Protein AF-A0A942CL09-F1 (afdb_monomer)

Mean predicted aligned error: 7.75 Å

Sequence (125 aa):
MTSDIPRREWQRALDEFSLVHGGWLVSLDLLPPTEAAHRQFGNLPLLGVTTDRDEDEPIIIVSAGCGDGQDISHVIHHPTRVSLEQTTTREDVALSIASADGSTSVLKLRSPVAPDTVDGLPHGR

Structure (mmCIF, N/CA/C/O backbone):
data_AF-A0A942CL09-F1
#
_entry.id   AF-A0A942CL09-F1
#
loop_
_atom_site.group_PDB
_atom_site.id
_atom_site.type_symbol
_atom_site.label_atom_id
_atom_site.label_alt_id
_atom_site.label_comp_id
_atom_site.label_asym_id
_atom_site.label_entity_id
_atom_site.label_seq_id
_atom_site.pdbx_PDB_ins_code
_atom_site.Cartn_x
_atom_site.Cartn_y
_atom_site.Cartn_z
_atom_site.occupancy
_atom_site.B_iso_or_equiv
_atom_site.auth_seq_id
_atom_site.auth_comp_id
_atom_site.auth_asym_id
_ato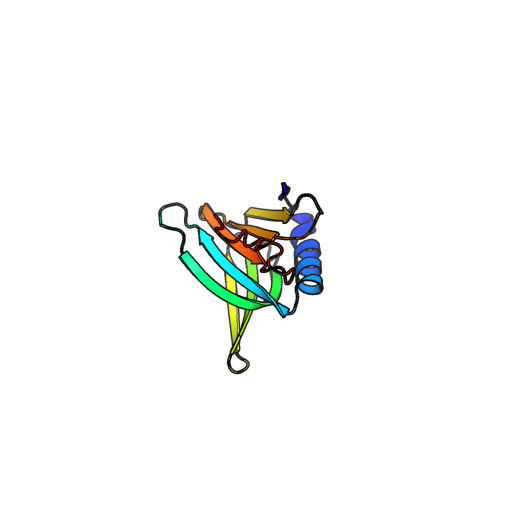m_site.auth_atom_id
_atom_site.pdbx_PDB_model_num
ATOM 1 N N . MET A 1 1 ? 0.825 14.227 -6.949 1.00 86.44 1 MET A N 1
ATOM 2 C CA . MET A 1 1 ? -0.566 14.323 -6.468 1.00 86.44 1 MET A CA 1
ATOM 3 C C . MET A 1 1 ? -0.851 13.076 -5.665 1.00 86.44 1 MET A C 1
ATOM 5 O O . MET A 1 1 ? -0.548 11.994 -6.141 1.00 86.44 1 MET A O 1
ATOM 9 N N . THR A 1 2 ? -1.392 13.223 -4.461 1.00 90.31 2 THR A N 1
ATOM 10 C CA . THR A 1 2 ? -1.652 12.090 -3.565 1.00 90.31 2 THR A CA 1
ATOM 11 C C . THR A 1 2 ? -3.154 11.870 -3.464 1.00 90.31 2 THR A C 1
ATOM 13 O O . THR A 1 2 ? -3.890 12.811 -3.164 1.00 90.31 2 THR A O 1
ATOM 16 N N . SER A 1 3 ? -3.595 10.641 -3.714 1.00 91.94 3 SER A N 1
ATOM 17 C CA . SER A 1 3 ? -5.001 10.238 -3.684 1.00 91.94 3 SER A CA 1
ATOM 18 C C . SER A 1 3 ? -5.214 9.188 -2.601 1.00 91.94 3 SER A C 1
ATOM 20 O O . SER A 1 3 ? -4.510 8.182 -2.554 1.00 91.94 3 SER A O 1
ATOM 22 N N . ASP A 1 4 ? -6.184 9.424 -1.722 1.00 94.81 4 ASP A N 1
ATOM 23 C CA . ASP A 1 4 ? -6.579 8.453 -0.703 1.00 94.81 4 ASP A CA 1
ATOM 24 C C . ASP A 1 4 ? -7.410 7.324 -1.321 1.00 94.81 4 ASP A C 1
ATOM 26 O O . ASP A 1 4 ? -8.318 7.587 -2.112 1.00 94.81 4 ASP A O 1
ATOM 30 N N . ILE A 1 5 ? -7.101 6.080 -0.959 1.00 94.06 5 ILE A N 1
ATOM 31 C CA . ILE A 1 5 ? -7.845 4.906 -1.409 1.00 94.06 5 ILE A CA 1
ATOM 32 C C . ILE A 1 5 ? -8.848 4.543 -0.308 1.00 94.06 5 ILE A C 1
ATOM 34 O O . ILE A 1 5 ? -8.437 4.222 0.814 1.00 94.06 5 ILE A O 1
ATOM 38 N N . PRO A 1 6 ? -10.160 4.522 -0.602 1.00 93.00 6 PRO A N 1
ATOM 39 C CA . PRO A 1 6 ? -11.158 4.160 0.392 1.00 93.00 6 PRO A CA 1
ATOM 40 C C . PRO A 1 6 ? -10.947 2.718 0.869 1.00 93.00 6 PRO A C 1
ATOM 42 O O . PRO A 1 6 ? -10.686 1.817 0.074 1.00 93.00 6 PRO A O 1
ATOM 45 N N . ARG A 1 7 ? -11.136 2.465 2.172 1.00 89.06 7 ARG A N 1
ATOM 46 C CA . ARG A 1 7 ? -10.873 1.155 2.813 1.00 89.06 7 ARG A CA 1
ATOM 47 C C . ARG A 1 7 ? -11.518 -0.045 2.114 1.00 89.06 7 ARG A C 1
ATOM 49 O O . ARG A 1 7 ? -10.934 -1.126 2.022 1.00 89.06 7 ARG A O 1
ATOM 56 N N . ARG A 1 8 ? -12.715 0.155 1.558 1.00 90.38 8 ARG A N 1
ATOM 57 C CA . ARG A 1 8 ? -13.453 -0.874 0.804 1.00 90.38 8 ARG A CA 1
ATOM 58 C C . ARG A 1 8 ? -12.744 -1.284 -0.491 1.00 90.38 8 ARG A C 1
ATOM 60 O O . ARG A 1 8 ? -12.919 -2.416 -0.934 1.00 90.38 8 ARG A O 1
ATOM 67 N N . GLU A 1 9 ? -11.904 -0.419 -1.049 1.00 93.19 9 GLU A N 1
ATOM 68 C CA . GLU A 1 9 ? -11.160 -0.653 -2.289 1.00 93.19 9 GLU A CA 1
ATOM 69 C C . GLU A 1 9 ? -9.706 -1.079 -2.075 1.00 93.19 9 GLU A C 1
ATOM 71 O O . GLU A 1 9 ? -9.078 -1.483 -3.045 1.00 93.19 9 GLU A O 1
ATOM 76 N N . TRP A 1 10 ? -9.189 -1.091 -0.837 1.00 93.38 10 TRP A N 1
ATOM 77 C CA . TRP A 1 10 ? -7.789 -1.460 -0.567 1.00 93.38 10 TRP A CA 1
ATOM 78 C C . TRP A 1 10 ? -7.363 -2.759 -1.247 1.00 93.38 10 TRP A C 1
ATOM 80 O O . TRP A 1 10 ? -6.379 -2.762 -1.967 1.00 93.38 10 TRP A O 1
ATOM 90 N N . GLN A 1 11 ? -8.129 -3.839 -1.101 1.00 91.81 11 GLN A N 1
ATOM 91 C CA . GLN A 1 11 ? -7.767 -5.125 -1.699 1.00 91.81 11 GLN A CA 1
ATOM 92 C C . GLN A 1 11 ? -7.665 -5.051 -3.221 1.00 91.81 11 GLN A C 1
ATOM 94 O O . GLN A 1 11 ? -6.700 -5.543 -3.787 1.00 91.81 11 GLN A O 1
ATOM 99 N N . ARG A 1 12 ? -8.626 -4.394 -3.876 1.00 92.94 12 ARG A N 1
ATOM 100 C CA . ARG A 1 12 ? -8.627 -4.238 -5.332 1.00 92.94 12 ARG A CA 1
ATOM 101 C C . ARG A 1 12 ? -7.454 -3.378 -5.799 1.00 92.94 12 ARG A C 1
ATOM 103 O O . ARG A 1 12 ? -6.787 -3.736 -6.758 1.00 92.94 12 ARG A O 1
ATOM 110 N N . ALA A 1 13 ? -7.226 -2.248 -5.135 1.00 92.62 13 ALA A N 1
ATOM 111 C CA . ALA A 1 13 ? -6.180 -1.312 -5.523 1.00 92.62 13 ALA A CA 1
ATOM 112 C C . ALA A 1 13 ? -4.775 -1.883 -5.284 1.00 92.62 13 ALA A C 1
ATOM 114 O O . ALA A 1 13 ? -3.894 -1.684 -6.109 1.00 92.62 13 ALA A O 1
ATOM 115 N N . LEU A 1 14 ? -4.566 -2.611 -4.183 1.00 93.88 14 LEU A N 1
ATOM 116 C CA . LEU A 1 14 ? -3.287 -3.255 -3.877 1.00 93.88 14 LEU A CA 1
ATOM 117 C C . LEU A 1 14 ? -3.002 -4.445 -4.806 1.00 93.88 14 LEU A C 1
ATOM 119 O O . LEU A 1 14 ? -1.861 -4.622 -5.226 1.00 93.88 14 LEU A O 1
ATOM 123 N N . ASP A 1 15 ? -4.027 -5.215 -5.180 1.00 92.69 15 ASP A N 1
ATOM 124 C CA . ASP A 1 15 ? -3.908 -6.279 -6.185 1.00 92.69 15 ASP A CA 1
ATOM 125 C C . ASP A 1 15 ? -3.520 -5.706 -7.559 1.00 92.69 15 ASP A C 1
ATOM 127 O O . ASP A 1 15 ? -2.521 -6.120 -8.145 1.00 92.69 15 ASP A O 1
ATOM 131 N N . GLU A 1 16 ? -4.221 -4.664 -8.022 1.00 92.62 16 GLU A N 1
ATOM 132 C CA . GLU A 1 16 ? -3.895 -3.967 -9.275 1.00 92.62 16 GLU A CA 1
ATOM 133 C C . GLU A 1 16 ? -2.483 -3.367 -9.240 1.00 92.62 16 GLU A C 1
ATOM 135 O O . GLU A 1 16 ? -1.700 -3.563 -10.169 1.00 92.62 16 GLU A O 1
ATOM 140 N N . PHE A 1 17 ? -2.119 -2.709 -8.137 1.00 91.56 17 PHE A N 1
ATOM 141 C CA . PHE A 1 17 ? -0.776 -2.178 -7.924 1.00 91.56 17 PHE A CA 1
ATOM 142 C C . PHE A 1 17 ? 0.287 -3.283 -8.013 1.00 91.56 17 PHE A C 1
ATOM 144 O O . PHE A 1 17 ? 1.313 -3.110 -8.665 1.00 91.56 17 PHE A O 1
ATOM 151 N N . SER A 1 18 ? 0.037 -4.446 -7.411 1.00 91.94 18 SER A N 1
ATOM 152 C CA . SER A 1 18 ? 0.956 -5.590 -7.455 1.00 91.94 18 SER A CA 1
ATOM 153 C C . SER A 1 18 ? 1.126 -6.149 -8.862 1.00 91.94 18 SER A C 1
ATOM 155 O O . SER A 1 18 ? 2.236 -6.500 -9.253 1.00 91.94 18 SER A O 1
ATOM 157 N N . LEU A 1 19 ? 0.041 -6.211 -9.635 1.00 92.00 19 LEU A N 1
ATOM 158 C CA . LEU A 1 19 ? 0.065 -6.689 -11.016 1.00 92.00 19 LEU A CA 1
ATOM 159 C C . LEU A 1 19 ? 0.825 -5.734 -11.941 1.00 92.00 19 LEU A C 1
ATOM 161 O O . LEU A 1 19 ? 1.597 -6.184 -12.785 1.00 92.00 19 LEU A O 1
ATOM 165 N N . VAL A 1 20 ? 0.620 -4.424 -11.783 1.00 90.38 20 VAL A N 1
ATOM 166 C CA . VAL A 1 20 ? 1.265 -3.397 -12.616 1.00 90.38 20 VAL A CA 1
ATOM 167 C C . VAL A 1 20 ? 2.749 -3.249 -12.272 1.00 90.38 20 VAL A C 1
ATOM 169 O O . VAL A 1 20 ? 3.582 -3.123 -13.171 1.00 90.38 20 VAL A O 1
ATOM 172 N N . HIS A 1 21 ? 3.085 -3.295 -10.981 1.00 90.25 21 HIS A N 1
ATOM 173 C CA . HIS A 1 21 ? 4.429 -2.994 -10.476 1.00 90.25 21 HIS A CA 1
ATOM 174 C C . HIS A 1 21 ? 5.236 -4.235 -10.089 1.00 90.25 21 HIS A C 1
ATOM 176 O O . HIS A 1 21 ? 6.335 -4.119 -9.545 1.00 90.25 21 HIS A O 1
ATOM 182 N N . GLY A 1 22 ? 4.729 -5.434 -10.375 1.00 90.06 22 GLY A N 1
ATOM 183 C CA . GLY A 1 22 ? 5.449 -6.686 -10.154 1.00 90.06 22 GLY A CA 1
ATOM 184 C C . GLY A 1 22 ? 6.815 -6.676 -10.848 1.00 90.06 22 GLY A C 1
ATOM 185 O O . GLY A 1 22 ? 6.930 -6.406 -12.043 1.00 90.06 22 GLY A O 1
ATOM 186 N N . GLY A 1 23 ? 7.875 -6.939 -10.084 1.00 88.94 23 GLY A N 1
ATOM 187 C CA . GLY A 1 23 ? 9.265 -6.908 -10.545 1.00 88.94 23 GLY A CA 1
ATOM 188 C C . GLY A 1 23 ? 9.919 -5.521 -10.565 1.00 88.94 23 GLY A C 1
ATOM 189 O O . GLY A 1 23 ? 11.124 -5.434 -10.807 1.00 88.94 23 GLY A O 1
ATOM 190 N N . TRP A 1 24 ? 9.185 -4.439 -10.279 1.00 90.94 24 TRP A N 1
ATOM 191 C CA . TRP A 1 24 ? 9.767 -3.097 -10.198 1.00 90.94 24 TRP A CA 1
ATOM 192 C C . TRP A 1 24 ? 10.627 -2.946 -8.952 1.00 90.94 24 TRP A C 1
ATOM 194 O O . TRP A 1 24 ? 10.318 -3.487 -7.893 1.00 90.94 24 TRP A O 1
ATOM 204 N N . LEU A 1 25 ? 11.701 -2.166 -9.059 1.00 91.94 25 LEU A N 1
ATOM 205 C CA . LEU A 1 25 ? 12.560 -1.887 -7.916 1.00 91.94 25 LEU A CA 1
ATOM 206 C C . LEU A 1 25 ? 11.850 -0.920 -6.970 1.00 91.94 25 LEU A C 1
ATOM 208 O O . LEU A 1 25 ? 11.562 0.222 -7.328 1.00 91.94 25 LEU A O 1
ATOM 212 N N . VAL A 1 26 ? 11.609 -1.373 -5.747 1.00 93.31 26 VAL A N 1
ATOM 213 C CA . VAL A 1 26 ? 10.943 -0.608 -4.697 1.00 93.31 26 VAL A CA 1
ATOM 214 C C . VAL A 1 26 ? 11.848 -0.429 -3.486 1.00 93.31 26 VAL A C 1
ATOM 216 O O . VAL A 1 26 ? 12.778 -1.200 -3.238 1.00 93.31 26 VAL A O 1
ATOM 219 N N . SER A 1 27 ? 11.590 0.630 -2.727 1.00 94.00 27 SER A N 1
ATOM 220 C CA . SER A 1 27 ? 12.196 0.855 -1.414 1.00 94.00 27 SER A CA 1
ATOM 221 C C . SER A 1 27 ? 11.098 1.127 -0.403 1.00 94.00 27 SER A C 1
ATOM 223 O O . SER A 1 27 ? 10.181 1.885 -0.700 1.00 94.00 27 SER A O 1
ATOM 225 N N . LEU A 1 28 ? 11.200 0.534 0.779 1.00 95.19 28 LEU A N 1
ATOM 226 C CA . LEU A 1 28 ? 10.244 0.738 1.855 1.00 95.19 28 LEU A CA 1
ATOM 227 C C . LEU A 1 28 ? 10.916 1.521 2.976 1.00 95.19 28 LEU A C 1
ATOM 229 O O . LEU A 1 28 ? 11.880 1.046 3.577 1.00 95.19 28 LEU A O 1
ATOM 233 N N . ASP A 1 29 ? 10.400 2.713 3.253 1.00 95.06 29 ASP A N 1
ATOM 234 C CA . ASP A 1 29 ? 10.808 3.528 4.392 1.00 95.06 29 ASP A CA 1
ATOM 235 C C . ASP A 1 29 ? 9.693 3.503 5.452 1.00 95.06 29 ASP A C 1
ATOM 237 O O . ASP A 1 29 ? 8.520 3.688 5.128 1.00 95.06 29 ASP A O 1
ATOM 241 N N . LEU A 1 30 ? 10.052 3.282 6.716 1.00 94.94 30 LEU A N 1
ATOM 242 C CA . LEU A 1 30 ? 9.155 3.375 7.864 1.00 94.94 30 LEU A CA 1
ATOM 243 C C . LEU A 1 30 ? 9.361 4.727 8.551 1.00 94.94 30 LEU A C 1
ATOM 245 O O . LEU A 1 30 ? 10.478 5.095 8.919 1.00 94.94 30 LEU A O 1
ATOM 249 N N . LEU A 1 31 ? 8.272 5.474 8.702 1.00 95.56 31 LEU A N 1
ATOM 250 C CA . LEU A 1 31 ? 8.212 6.759 9.386 1.00 95.56 31 LEU A CA 1
ATOM 251 C C . LEU A 1 31 ? 7.455 6.567 10.708 1.00 95.56 31 LEU A C 1
ATOM 253 O O . LEU A 1 31 ? 6.227 6.677 10.721 1.00 95.56 31 LEU A O 1
ATOM 257 N N . PRO A 1 32 ? 8.154 6.238 11.803 1.00 92.19 32 PRO A N 1
ATOM 258 C CA . PRO A 1 32 ? 7.552 6.156 13.131 1.00 92.19 32 PRO A CA 1
ATOM 259 C C . PRO A 1 32 ? 7.110 7.543 13.639 1.00 92.19 32 PRO A C 1
ATOM 261 O O . PRO A 1 32 ? 7.637 8.564 13.190 1.00 92.19 32 PRO A O 1
ATOM 264 N N . PRO A 1 33 ? 6.165 7.615 14.595 1.00 90.06 33 PRO A N 1
ATOM 265 C CA . PRO A 1 33 ? 5.596 8.885 15.058 1.00 90.06 33 PRO A CA 1
ATOM 266 C C . PRO A 1 33 ? 6.587 9.751 15.850 1.00 90.06 33 PRO A C 1
ATOM 268 O O . PRO A 1 33 ? 6.471 10.976 15.861 1.00 90.06 33 PRO A O 1
ATOM 271 N N . THR A 1 34 ? 7.545 9.126 16.538 1.00 89.81 34 THR A N 1
ATOM 272 C CA . THR A 1 34 ? 8.453 9.795 17.486 1.00 89.81 34 THR A CA 1
ATOM 273 C C . THR A 1 34 ? 9.930 9.657 17.137 1.00 89.81 34 THR A C 1
ATOM 275 O O . THR A 1 34 ? 10.761 10.307 17.767 1.00 89.81 34 THR A O 1
ATOM 278 N N . GLU A 1 35 ? 10.275 8.815 16.165 1.00 89.94 35 GLU A N 1
ATOM 279 C CA . GLU A 1 35 ? 11.664 8.514 15.811 1.00 89.94 35 GLU A CA 1
ATOM 280 C C . GLU A 1 35 ? 11.983 8.972 14.384 1.00 89.94 35 GLU A C 1
ATOM 282 O O . GLU A 1 35 ? 11.112 9.385 13.618 1.00 89.94 35 GLU A O 1
ATOM 287 N N . ALA A 1 36 ? 13.263 8.922 14.017 1.00 89.12 36 ALA A N 1
ATOM 288 C CA . ALA A 1 36 ? 13.669 9.234 12.657 1.00 89.12 36 ALA A CA 1
ATOM 289 C C . ALA A 1 36 ? 13.159 8.166 11.676 1.00 89.12 36 ALA A C 1
ATOM 291 O O . ALA A 1 36 ? 13.129 6.970 11.981 1.00 89.12 36 ALA A O 1
ATOM 292 N N . ALA A 1 37 ? 12.816 8.610 10.467 1.00 90.50 37 ALA A N 1
ATOM 293 C CA . ALA A 1 37 ? 12.503 7.711 9.368 1.00 90.50 37 ALA A CA 1
ATOM 294 C C . ALA A 1 37 ? 13.685 6.768 9.100 1.00 90.50 37 ALA A C 1
ATOM 296 O O . ALA A 1 37 ? 14.832 7.218 9.012 1.00 90.50 37 ALA A O 1
ATOM 297 N N . HIS A 1 38 ? 13.408 5.480 8.931 1.00 91.62 38 HIS A N 1
ATOM 298 C CA . HIS A 1 38 ? 14.425 4.485 8.611 1.00 91.62 38 HIS A CA 1
ATOM 299 C C . HIS A 1 38 ? 13.962 3.569 7.485 1.00 91.62 38 HIS A C 1
ATOM 301 O O . HIS A 1 38 ? 12.776 3.320 7.289 1.00 91.62 38 HIS A O 1
ATOM 307 N N . ARG A 1 39 ? 14.924 3.081 6.707 1.00 93.44 39 ARG A N 1
ATOM 308 C CA . ARG A 1 39 ? 14.654 2.217 5.564 1.00 93.44 39 ARG A CA 1
ATOM 309 C C . ARG A 1 39 ? 14.567 0.763 6.008 1.00 93.44 39 ARG A C 1
ATOM 311 O O . ARG A 1 39 ? 15.541 0.242 6.541 1.00 93.44 39 ARG A O 1
ATOM 318 N N . GLN A 1 40 ? 13.447 0.114 5.706 1.00 92.94 40 GLN A N 1
ATOM 319 C CA . GLN A 1 40 ? 13.240 -1.319 5.931 1.00 92.94 40 GLN A CA 1
ATOM 320 C C . GLN A 1 40 ? 13.984 -2.150 4.885 1.00 92.94 40 GLN A C 1
ATOM 322 O O . GLN A 1 40 ? 14.696 -3.092 5.216 1.00 92.94 40 GLN A O 1
ATOM 327 N N . PHE A 1 41 ? 13.862 -1.772 3.612 1.00 92.19 41 PHE A N 1
ATOM 328 C CA . PHE A 1 41 ? 14.646 -2.334 2.514 1.00 92.19 41 PHE A CA 1
ATOM 329 C C . PHE A 1 41 ? 14.707 -1.350 1.344 1.00 92.19 41 PHE A C 1
ATOM 331 O O . PHE A 1 41 ? 13.903 -0.421 1.245 1.00 92.19 41 PHE A O 1
ATOM 338 N N . GLY A 1 42 ? 15.675 -1.533 0.448 1.00 91.69 42 GLY A N 1
ATOM 339 C CA . GLY A 1 42 ? 15.876 -0.642 -0.689 1.00 91.69 42 GLY A CA 1
ATOM 340 C C . GLY A 1 42 ? 16.251 -1.377 -1.960 1.00 91.69 42 GLY A C 1
ATOM 341 O O . GLY A 1 42 ? 17.087 -2.275 -1.933 1.00 91.69 42 GLY A O 1
ATOM 342 N N . ASN A 1 43 ? 15.683 -0.913 -3.072 1.00 89.56 43 ASN A N 1
ATOM 343 C CA . ASN A 1 43 ? 16.020 -1.343 -4.425 1.00 89.56 43 ASN A CA 1
ATOM 344 C C . ASN A 1 43 ? 15.856 -2.861 -4.637 1.00 89.56 43 ASN A C 1
ATOM 346 O O . ASN A 1 43 ? 16.701 -3.500 -5.267 1.00 89.56 43 ASN A O 1
ATOM 350 N N . LEU A 1 44 ? 14.763 -3.413 -4.104 1.00 92.00 44 LEU A N 1
ATOM 351 C CA . LEU A 1 44 ? 14.378 -4.815 -4.264 1.00 92.00 44 LEU A CA 1
ATOM 352 C C . LEU A 1 44 ? 13.189 -4.936 -5.227 1.00 92.00 44 LEU A C 1
ATOM 354 O O . LEU A 1 44 ? 12.328 -4.057 -5.204 1.00 92.00 44 LEU A O 1
ATOM 358 N N . PRO A 1 45 ? 13.116 -5.980 -6.072 1.00 92.25 45 PRO A N 1
ATOM 359 C CA . PRO A 1 45 ? 11.957 -6.222 -6.925 1.00 92.25 45 PRO A CA 1
ATOM 360 C C . PRO A 1 45 ? 10.697 -6.460 -6.086 1.00 92.25 45 PRO A C 1
ATOM 362 O O . PRO A 1 45 ? 10.689 -7.321 -5.208 1.00 92.25 45 PRO A O 1
ATOM 365 N N . LEU A 1 46 ? 9.621 -5.729 -6.364 1.00 93.38 46 LEU A N 1
ATOM 366 C CA . LEU A 1 46 ? 8.323 -5.948 -5.735 1.00 93.38 46 LEU A CA 1
ATOM 367 C C . LEU A 1 46 ? 7.762 -7.306 -6.168 1.00 93.38 46 LEU A C 1
ATOM 369 O O . LEU A 1 46 ? 7.654 -7.580 -7.361 1.00 93.38 46 LEU A O 1
ATOM 373 N N . LEU A 1 47 ? 7.383 -8.141 -5.205 1.00 92.94 47 LEU A N 1
ATOM 374 C CA . LEU A 1 47 ? 6.653 -9.385 -5.466 1.00 92.94 47 LEU A CA 1
ATOM 375 C C . LEU A 1 47 ? 5.146 -9.156 -5.373 1.00 92.94 47 LEU A C 1
ATOM 377 O O . LEU A 1 47 ? 4.389 -9.715 -6.159 1.00 92.94 47 LEU A O 1
ATOM 381 N N . GLY A 1 48 ? 4.722 -8.307 -4.437 1.00 93.38 48 GLY A N 1
ATOM 382 C CA . GLY A 1 48 ? 3.335 -7.889 -4.314 1.00 93.38 48 GLY A CA 1
ATOM 383 C C . GLY A 1 48 ? 3.058 -7.120 -3.030 1.00 93.38 48 GLY A C 1
ATOM 384 O O . GLY A 1 48 ? 3.866 -7.084 -2.102 1.00 93.38 48 GLY A O 1
ATOM 385 N N . VAL A 1 49 ? 1.887 -6.504 -2.992 1.00 94.94 49 VAL A N 1
ATOM 386 C CA . VAL A 1 49 ? 1.287 -5.868 -1.827 1.00 94.94 49 VAL A CA 1
ATOM 387 C C . VAL A 1 49 ? -0.121 -6.419 -1.683 1.00 94.94 49 VAL A C 1
ATOM 389 O O . VAL A 1 49 ? -0.955 -6.273 -2.572 1.00 94.94 49 VAL A O 1
ATOM 392 N N . THR A 1 50 ? -0.400 -7.062 -0.559 1.00 92.50 50 THR A N 1
ATOM 393 C CA . THR A 1 50 ? -1.705 -7.676 -0.292 1.00 92.50 50 THR A CA 1
ATOM 394 C C . THR A 1 50 ? -2.260 -7.165 1.023 1.00 92.50 50 THR A C 1
ATOM 396 O O . THR A 1 50 ? -1.521 -6.706 1.889 1.00 92.50 50 THR A O 1
ATOM 399 N N . THR A 1 51 ? -3.579 -7.200 1.171 1.00 92.25 51 THR A N 1
ATOM 400 C CA . THR A 1 51 ? -4.241 -6.894 2.440 1.00 92.25 51 THR A CA 1
ATOM 401 C C . THR A 1 51 ? -5.029 -8.105 2.878 1.00 92.25 51 THR A C 1
ATOM 403 O O . THR A 1 51 ? -5.769 -8.681 2.078 1.00 92.25 51 THR A O 1
ATOM 406 N N . ASP A 1 52 ? -4.875 -8.454 4.145 1.00 87.19 52 ASP A N 1
ATOM 407 C CA . ASP A 1 52 ? -5.777 -9.367 4.815 1.00 87.19 52 ASP A CA 1
ATOM 408 C C . ASP A 1 52 ? -6.769 -8.537 5.633 1.00 87.19 52 ASP A C 1
ATOM 410 O O . ASP A 1 52 ? -6.406 -7.569 6.314 1.00 87.19 52 ASP A O 1
ATOM 414 N N . ARG A 1 53 ? -8.050 -8.847 5.442 1.00 72.75 53 ARG A N 1
ATOM 415 C CA . ARG A 1 53 ? -9.177 -8.093 5.995 1.00 72.75 53 ARG A CA 1
ATOM 416 C C . ARG A 1 53 ? -9.832 -8.839 7.145 1.00 72.75 53 ARG A C 1
ATOM 418 O O . ARG A 1 53 ? -11.036 -8.663 7.332 1.00 72.75 53 ARG A O 1
ATOM 425 N N . ASP A 1 54 ? -9.076 -9.657 7.870 1.00 77.62 54 ASP A N 1
ATOM 426 C CA . ASP A 1 54 ? -9.544 -10.179 9.142 1.00 77.62 54 ASP A CA 1
ATOM 427 C C . ASP A 1 54 ? -10.154 -9.035 9.973 1.00 77.62 54 ASP A C 1
ATOM 429 O O . ASP A 1 54 ? -9.599 -7.931 10.063 1.00 77.62 54 ASP A O 1
ATOM 433 N N . GLU A 1 55 ? -11.387 -9.250 10.439 1.00 67.12 55 GLU A N 1
ATOM 434 C CA . GLU A 1 55 ? -12.202 -8.184 11.028 1.00 67.12 55 GLU A CA 1
ATOM 435 C C . GLU A 1 55 ? -11.602 -7.691 12.351 1.00 67.12 55 GLU A C 1
ATOM 437 O O . GLU A 1 55 ? -11.756 -6.513 12.692 1.00 67.12 55 GLU A O 1
ATOM 442 N N . ASP A 1 56 ? -10.871 -8.565 13.046 1.00 75.06 56 ASP A N 1
ATOM 443 C CA . ASP A 1 56 ? -10.233 -8.293 14.327 1.00 75.06 56 ASP A CA 1
ATOM 444 C C . ASP A 1 56 ? -8.812 -7.728 14.154 1.00 75.06 56 ASP A C 1
ATOM 446 O O . ASP A 1 56 ? -8.424 -6.801 14.874 1.00 75.06 56 ASP A O 1
ATOM 450 N N . GLU A 1 57 ? -8.049 -8.203 13.161 1.00 82.12 57 GLU A N 1
ATOM 451 C CA . GLU A 1 57 ? -6.674 -7.748 12.922 1.00 82.12 57 GLU A CA 1
ATOM 452 C C . GLU A 1 57 ? -6.363 -7.518 11.430 1.00 82.12 57 GLU A C 1
ATOM 454 O O . GLU A 1 57 ? -5.699 -8.330 10.786 1.00 82.12 57 GLU A O 1
ATOM 459 N N . PRO A 1 58 ? -6.787 -6.377 10.847 1.00 88.38 58 PRO A N 1
ATOM 460 C CA . PRO A 1 58 ? -6.457 -6.071 9.464 1.00 88.38 58 PRO A CA 1
ATOM 461 C C . PRO A 1 58 ? -4.951 -5.851 9.325 1.00 88.38 58 PRO A C 1
ATOM 463 O O . PRO A 1 58 ? -4.341 -5.112 10.108 1.00 88.38 58 PRO A O 1
ATOM 466 N N . ILE A 1 59 ? -4.369 -6.422 8.274 1.00 94.38 59 ILE A N 1
ATOM 467 C CA . ILE A 1 59 ? -2.949 -6.271 7.953 1.00 94.38 59 ILE A CA 1
ATOM 468 C C . ILE A 1 59 ? -2.745 -5.961 6.469 1.00 94.38 59 ILE A C 1
ATOM 470 O O . ILE A 1 59 ? -3.557 -6.307 5.606 1.00 94.38 59 ILE A O 1
ATOM 474 N N . ILE A 1 60 ? -1.637 -5.289 6.162 1.00 94.81 60 ILE A N 1
ATOM 475 C CA . ILE A 1 60 ? -1.106 -5.173 4.800 1.00 94.81 60 ILE A CA 1
ATOM 476 C C . ILE A 1 60 ? 0.284 -5.795 4.777 1.00 94.81 60 ILE A C 1
ATOM 478 O O . ILE A 1 60 ? 1.114 -5.496 5.630 1.00 94.81 60 ILE A O 1
ATOM 482 N N . ILE A 1 61 ? 0.535 -6.655 3.799 1.00 94.88 61 ILE A N 1
ATOM 483 C CA . ILE A 1 61 ? 1.795 -7.369 3.628 1.00 94.88 61 ILE A CA 1
ATOM 484 C C . ILE A 1 61 ? 2.451 -6.850 2.354 1.00 94.88 61 ILE A C 1
ATOM 486 O O . ILE A 1 61 ? 1.865 -6.922 1.274 1.00 94.88 61 ILE A O 1
ATOM 490 N N . VAL A 1 62 ? 3.665 -6.323 2.487 1.00 94.94 62 VAL A N 1
ATOM 491 C CA . VAL A 1 62 ? 4.516 -5.907 1.369 1.00 94.94 62 VAL A CA 1
ATOM 492 C C . VAL A 1 62 ? 5.61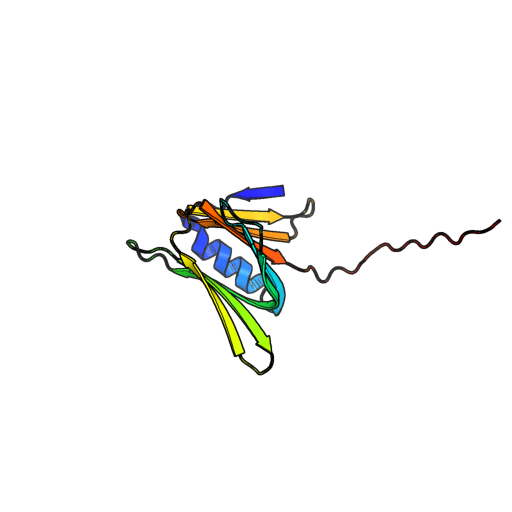4 -6.947 1.198 1.00 94.94 62 VAL A C 1
ATOM 494 O O . VAL A 1 62 ? 6.447 -7.103 2.089 1.00 94.94 62 VAL A O 1
ATOM 497 N N . SER A 1 63 ? 5.645 -7.619 0.052 1.00 94.19 63 SER A N 1
ATOM 498 C CA . SER A 1 63 ? 6.637 -8.646 -0.264 1.00 94.19 63 SER A CA 1
ATOM 499 C C . SER A 1 63 ? 7.577 -8.166 -1.365 1.00 94.19 63 SER A C 1
ATOM 501 O O . SER A 1 63 ? 7.137 -7.699 -2.418 1.00 94.19 63 SER A O 1
ATOM 503 N N . ALA A 1 64 ? 8.880 -8.303 -1.142 1.00 93.38 64 ALA A N 1
ATOM 504 C CA . ALA A 1 64 ? 9.926 -7.951 -2.093 1.00 93.38 64 ALA A CA 1
ATOM 505 C C . ALA A 1 64 ? 10.959 -9.078 -2.205 1.00 93.38 64 ALA A C 1
ATOM 507 O O . ALA A 1 64 ? 11.276 -9.747 -1.225 1.00 93.38 64 ALA A O 1
ATOM 508 N N . GLY A 1 65 ? 11.492 -9.292 -3.404 1.00 91.81 65 GLY A N 1
ATOM 509 C CA . GLY A 1 65 ? 12.500 -10.312 -3.657 1.00 91.81 65 GLY A CA 1
ATOM 510 C C . GLY A 1 65 ? 13.851 -9.861 -3.123 1.00 91.81 65 GLY A C 1
ATOM 511 O O . GLY A 1 65 ? 14.363 -8.812 -3.504 1.00 91.81 65 GLY A O 1
ATOM 512 N N . CYS A 1 66 ? 14.445 -10.663 -2.255 1.00 82.00 66 CYS A N 1
ATOM 513 C CA . CYS A 1 66 ? 15.838 -10.548 -1.863 1.00 82.00 66 CYS A CA 1
ATOM 514 C C . CYS A 1 66 ? 16.671 -11.501 -2.742 1.00 82.00 66 CYS A C 1
ATOM 516 O O . CYS A 1 66 ? 16.151 -12.457 -3.316 1.00 82.00 66 CYS A O 1
ATOM 518 N N . GLY A 1 67 ? 17.967 -11.231 -2.914 1.00 74.06 67 GLY A N 1
ATOM 519 C CA . GLY A 1 67 ? 18.863 -12.138 -3.647 1.00 74.06 67 GLY A CA 1
ATOM 520 C C . GLY A 1 67 ? 18.797 -13.587 -3.132 1.00 74.06 67 GLY A C 1
ATOM 521 O O . GLY A 1 67 ? 18.290 -13.845 -2.041 1.00 74.06 67 GLY A O 1
ATOM 522 N N . ASP A 1 68 ? 19.300 -14.535 -3.928 1.00 74.69 68 ASP A N 1
ATOM 523 C CA . ASP A 1 68 ? 19.336 -15.972 -3.590 1.00 74.69 68 ASP A CA 1
ATOM 524 C C . ASP A 1 68 ? 17.950 -16.634 -3.419 1.00 74.69 68 ASP A C 1
ATOM 526 O O . ASP A 1 68 ? 17.773 -17.602 -2.677 1.00 74.69 68 ASP A O 1
ATOM 530 N N . GLY A 1 69 ? 16.941 -16.123 -4.134 1.00 73.50 69 GLY A N 1
ATOM 531 C CA . GLY A 1 69 ? 15.597 -16.71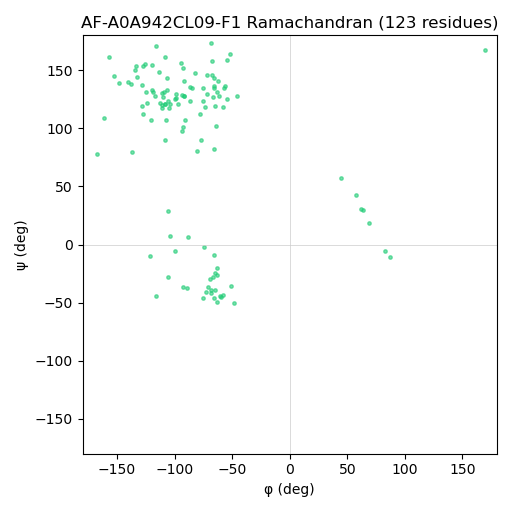1 -4.161 1.00 73.50 69 GLY A CA 1
ATOM 532 C C . GLY A 1 69 ? 14.838 -16.591 -2.838 1.00 73.50 69 GLY A C 1
ATOM 533 O O . GLY A 1 69 ? 13.901 -17.351 -2.616 1.00 73.50 69 GLY A O 1
ATOM 534 N N . GLN A 1 70 ? 15.261 -15.678 -1.964 1.00 83.81 70 GLN A N 1
ATOM 535 C CA . GLN A 1 70 ? 14.573 -15.366 -0.715 1.00 83.81 70 GLN A CA 1
ATOM 536 C C . GLN A 1 70 ? 13.602 -14.203 -0.930 1.00 83.81 70 GLN A C 1
ATOM 538 O O . GLN A 1 70 ? 13.843 -13.331 -1.762 1.00 83.81 70 GLN A O 1
ATOM 543 N N . ASP A 1 71 ? 12.532 -14.137 -0.148 1.00 90.06 71 ASP A N 1
ATOM 544 C CA . ASP A 1 71 ? 11.651 -12.975 -0.086 1.00 90.06 71 ASP A CA 1
ATOM 545 C C . ASP A 1 71 ? 11.721 -12.300 1.286 1.00 90.06 71 ASP A C 1
ATOM 547 O O . ASP A 1 71 ? 11.987 -12.919 2.316 1.00 90.06 71 ASP A O 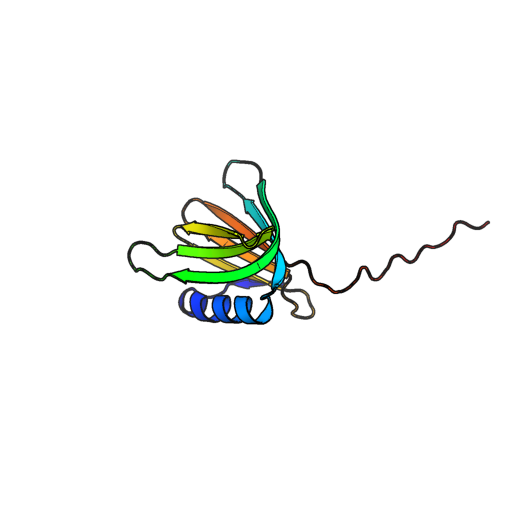1
ATOM 551 N N . ILE A 1 72 ? 11.527 -10.986 1.282 1.00 90.88 72 ILE A N 1
ATOM 552 C CA . ILE A 1 72 ? 11.313 -10.186 2.479 1.00 90.88 72 ILE A CA 1
ATOM 553 C C . ILE A 1 72 ? 9.851 -9.785 2.467 1.00 90.88 72 ILE A C 1
ATOM 555 O O . ILE A 1 72 ? 9.399 -9.101 1.550 1.00 90.88 72 ILE A O 1
ATOM 559 N N . SER A 1 73 ? 9.137 -10.180 3.513 1.00 91.62 73 SER A N 1
ATOM 560 C CA . SER A 1 73 ? 7.756 -9.784 3.743 1.00 91.62 73 SER A CA 1
ATOM 561 C C . SER A 1 73 ? 7.694 -8.858 4.954 1.00 91.62 73 SER A C 1
ATOM 563 O O . SER A 1 73 ? 8.096 -9.224 6.058 1.00 91.62 73 SER A O 1
ATOM 565 N N . HIS A 1 74 ? 7.217 -7.634 4.742 1.00 92.94 74 HIS A N 1
ATOM 566 C CA . HIS A 1 74 ? 6.974 -6.661 5.797 1.00 92.94 74 HIS A CA 1
ATOM 567 C C . HIS A 1 74 ? 5.476 -6.576 6.084 1.00 92.94 74 HIS A C 1
ATOM 569 O O . HIS A 1 74 ? 4.688 -6.264 5.190 1.00 92.94 74 HIS A O 1
ATOM 575 N N . VAL A 1 75 ? 5.099 -6.851 7.332 1.00 93.75 75 VAL A N 1
ATOM 576 C CA . VAL A 1 75 ? 3.707 -6.831 7.788 1.00 93.75 75 VAL A CA 1
ATOM 577 C C . VAL A 1 75 ? 3.421 -5.507 8.484 1.00 93.75 75 VAL A C 1
ATOM 579 O O . VAL A 1 75 ? 4.116 -5.112 9.417 1.00 93.75 75 VAL A O 1
ATOM 582 N N . ILE A 1 76 ? 2.380 -4.829 8.018 1.00 93.88 76 ILE A N 1
ATOM 583 C CA . ILE A 1 76 ? 1.890 -3.563 8.544 1.00 93.88 76 ILE A CA 1
ATOM 584 C C . ILE A 1 76 ? 0.584 -3.853 9.276 1.00 93.88 76 ILE A C 1
ATOM 586 O O . ILE A 1 76 ? -0.442 -4.127 8.649 1.00 93.88 76 ILE A O 1
ATOM 590 N N . HIS A 1 77 ? 0.632 -3.795 10.605 1.00 93.31 77 HIS A N 1
ATOM 591 C CA . HIS A 1 77 ? -0.521 -4.069 11.458 1.00 93.31 77 HIS A CA 1
ATOM 592 C C . HIS A 1 77 ? -1.435 -2.848 11.587 1.00 93.31 77 HIS A C 1
ATOM 594 O O . HIS A 1 77 ? -0.979 -1.698 11.571 1.00 93.31 77 HIS A O 1
ATOM 600 N N . HIS A 1 78 ? -2.736 -3.120 11.721 1.00 92.81 78 HIS A N 1
ATOM 601 C CA . HIS A 1 78 ? -3.800 -2.133 11.901 1.00 92.81 78 HIS A CA 1
ATOM 602 C C . HIS A 1 78 ? -3.690 -0.919 10.957 1.00 92.81 78 HIS A C 1
ATOM 604 O O . HIS A 1 78 ? -3.621 0.224 11.427 1.00 92.81 78 HIS A O 1
ATOM 610 N N . PRO A 1 79 ? -3.666 -1.127 9.628 1.00 94.8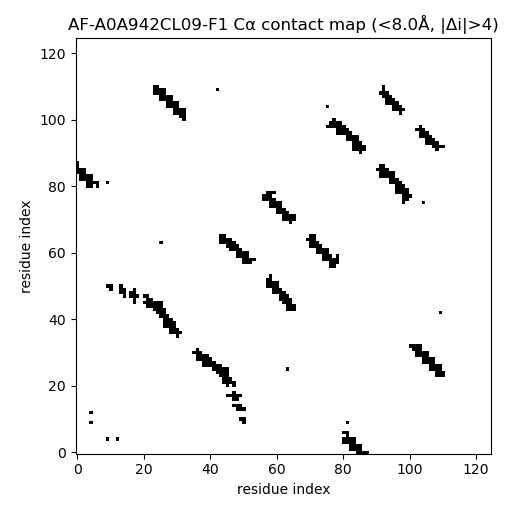1 79 PRO A N 1
ATOM 611 C CA . PRO A 1 79 ? -3.646 -0.033 8.677 1.00 94.81 79 PRO A CA 1
ATOM 612 C C . PRO A 1 79 ? -4.938 0.779 8.800 1.00 94.81 79 PRO A C 1
ATOM 614 O O . PRO A 1 79 ? -6.051 0.246 8.818 1.00 94.81 79 PRO A O 1
ATOM 617 N N . THR A 1 80 ? -4.788 2.095 8.897 1.00 94.25 80 THR A N 1
ATOM 618 C CA . THR A 1 80 ? -5.886 3.060 9.026 1.00 94.25 80 THR A CA 1
ATOM 619 C C . THR A 1 80 ? -6.116 3.834 7.739 1.00 94.25 80 THR A C 1
ATOM 621 O O . THR A 1 80 ? -7.246 4.244 7.468 1.00 94.25 80 THR A O 1
ATOM 624 N N . ARG A 1 81 ? -5.072 4.003 6.921 1.00 94.75 81 ARG A N 1
ATOM 625 C CA . ARG A 1 81 ? -5.127 4.782 5.685 1.00 94.75 81 ARG A CA 1
ATOM 626 C C . ARG A 1 81 ? -4.181 4.217 4.637 1.00 94.75 81 ARG A C 1
ATOM 628 O O . ARG A 1 81 ? -3.040 3.905 4.956 1.00 94.75 81 ARG A O 1
ATOM 635 N N . VAL A 1 82 ? -4.634 4.168 3.387 1.00 95.69 82 VAL A N 1
ATOM 636 C CA . VAL A 1 82 ? -3.789 3.859 2.230 1.00 95.69 82 VAL A CA 1
ATOM 637 C C . VAL A 1 82 ? -3.934 4.995 1.232 1.00 95.69 82 VAL A C 1
ATOM 639 O O . VAL A 1 82 ? -5.043 5.424 0.922 1.00 95.69 82 VAL A O 1
ATOM 642 N N . SER A 1 83 ? -2.820 5.514 0.739 1.00 95.56 83 SER A N 1
ATOM 643 C CA . SER A 1 83 ? -2.805 6.600 -0.233 1.00 95.56 83 SER A CA 1
ATOM 644 C C . SER A 1 83 ? -1.767 6.332 -1.312 1.00 95.56 83 SER A C 1
ATOM 646 O O . SER A 1 83 ? -0.656 5.899 -1.015 1.00 95.56 83 SER A O 1
ATOM 648 N N . LEU A 1 84 ? -2.129 6.614 -2.559 1.00 93.94 84 LEU A N 1
ATOM 649 C CA . LEU A 1 84 ? -1.262 6.470 -3.720 1.00 93.94 84 LEU A CA 1
ATOM 650 C C . LEU A 1 84 ? -0.804 7.851 -4.180 1.00 93.94 84 LEU A C 1
ATOM 652 O O . LEU A 1 84 ? -1.613 8.741 -4.451 1.00 93.94 84 LEU A O 1
ATOM 656 N N . GLU A 1 85 ? 0.503 8.038 -4.243 1.00 93.31 85 GLU A N 1
ATOM 657 C CA . GLU A 1 85 ? 1.131 9.203 -4.836 1.00 93.31 85 GLU A CA 1
ATOM 658 C C . GLU A 1 85 ? 1.436 8.934 -6.304 1.00 93.31 85 GLU A C 1
ATOM 660 O O . GLU A 1 85 ? 2.079 7.945 -6.648 1.00 93.31 85 GLU A O 1
ATOM 665 N N . GLN A 1 86 ? 0.987 9.852 -7.153 1.00 90.12 86 GLN A N 1
ATOM 666 C CA . GLN A 1 86 ? 1.169 9.804 -8.594 1.00 90.12 86 GLN A CA 1
ATOM 667 C C . GLN A 1 86 ? 1.770 11.113 -9.115 1.00 90.12 86 GLN A C 1
ATOM 669 O O . GLN A 1 86 ? 1.570 12.187 -8.536 1.00 90.12 86 GLN A O 1
ATOM 674 N N . THR A 1 87 ? 2.475 11.065 -10.239 1.00 86.69 87 THR A N 1
ATOM 675 C CA . THR A 1 87 ? 2.942 12.260 -10.956 1.00 86.69 87 THR A CA 1
ATOM 676 C C . THR A 1 87 ? 1.770 13.045 -11.568 1.00 86.69 87 THR A C 1
ATOM 678 O O . THR A 1 87 ? 0.617 12.608 -11.578 1.00 86.69 87 THR A O 1
ATOM 681 N N . THR A 1 88 ? 2.049 14.223 -12.136 1.00 82.69 88 THR A N 1
ATOM 682 C CA . THR A 1 88 ? 1.070 14.975 -12.946 1.00 82.69 88 THR A CA 1
ATOM 683 C C . THR A 1 88 ? 0.637 14.227 -14.213 1.00 82.69 88 THR A C 1
ATOM 685 O O . THR A 1 88 ? -0.440 14.503 -14.737 1.00 82.69 88 THR A O 1
ATOM 688 N N . THR A 1 89 ? 1.434 13.257 -14.670 1.00 82.00 89 THR A N 1
ATOM 689 C CA . THR A 1 89 ? 1.149 12.339 -15.784 1.00 82.00 89 THR A CA 1
ATOM 690 C C . THR A 1 89 ? 0.411 11.063 -15.352 1.00 82.00 89 THR A C 1
ATOM 692 O O . THR A 1 89 ? 0.174 10.201 -16.191 1.00 82.00 89 THR A O 1
ATOM 695 N N . ARG A 1 90 ? -0.020 10.962 -14.081 1.00 81.25 90 ARG A N 1
ATOM 696 C CA . ARG A 1 90 ? -0.663 9.779 -13.468 1.00 81.25 90 ARG A CA 1
ATOM 697 C C . ARG A 1 90 ? 0.203 8.514 -13.434 1.00 81.25 90 ARG A C 1
ATOM 699 O O . ARG A 1 90 ? -0.324 7.408 -13.474 1.00 81.25 90 ARG A O 1
ATOM 706 N N . GLU A 1 91 ? 1.515 8.667 -13.337 1.00 85.94 91 GLU A N 1
ATOM 707 C CA . GLU A 1 91 ? 2.411 7.540 -13.065 1.00 85.94 91 GLU A CA 1
ATOM 708 C C . GLU A 1 91 ? 2.530 7.335 -11.560 1.00 85.94 91 GLU A C 1
ATOM 710 O O . GLU A 1 91 ? 2.693 8.310 -10.827 1.00 85.94 91 GLU A O 1
ATOM 715 N N . ASP A 1 92 ? 2.459 6.091 -11.097 1.00 89.50 92 ASP A N 1
ATOM 716 C CA . ASP A 1 92 ? 2.561 5.766 -9.675 1.00 89.50 92 ASP A CA 1
ATOM 717 C C . ASP A 1 92 ? 3.998 5.960 -9.175 1.00 89.50 92 ASP A C 1
ATOM 719 O O . ASP A 1 92 ? 4.955 5.464 -9.767 1.00 89.50 92 ASP A O 1
ATOM 723 N N . VAL A 1 93 ? 4.146 6.689 -8.068 1.00 90.81 93 VAL A N 1
ATOM 724 C CA . VAL A 1 93 ? 5.444 7.092 -7.500 1.00 90.81 93 VAL A CA 1
ATOM 725 C C . VAL A 1 93 ? 5.671 6.473 -6.129 1.00 90.81 93 VAL A C 1
ATOM 727 O O . VAL A 1 93 ? 6.765 5.989 -5.834 1.00 90.81 93 VAL A O 1
ATOM 730 N N . ALA A 1 94 ? 4.649 6.487 -5.275 1.00 93.44 94 ALA A N 1
ATOM 731 C CA . ALA A 1 94 ? 4.744 5.918 -3.940 1.00 93.44 94 ALA A CA 1
ATOM 732 C C . ALA A 1 94 ? 3.386 5.451 -3.419 1.00 93.44 94 ALA A C 1
ATOM 734 O O . ALA A 1 94 ? 2.363 6.088 -3.653 1.00 93.44 94 ALA A O 1
ATOM 735 N N . LEU A 1 95 ? 3.388 4.366 -2.655 1.00 95.06 95 LEU A N 1
ATOM 736 C CA . LEU A 1 95 ? 2.249 3.897 -1.880 1.00 95.06 95 LEU A CA 1
ATOM 737 C C . LEU A 1 95 ? 2.533 4.149 -0.397 1.00 95.06 95 LEU A C 1
ATOM 739 O O . LEU A 1 95 ? 3.503 3.634 0.154 1.00 95.06 95 LEU A O 1
ATOM 743 N N . SER A 1 96 ? 1.676 4.928 0.249 1.00 96.19 96 SER A N 1
ATOM 744 C CA . SER A 1 96 ? 1.785 5.276 1.665 1.00 96.19 96 SER A CA 1
ATOM 745 C C . SER A 1 96 ? 0.691 4.585 2.464 1.00 96.19 96 SER A C 1
ATOM 747 O O . SER A 1 96 ? -0.486 4.657 2.109 1.00 96.19 96 SER A O 1
ATOM 749 N N . ILE A 1 97 ? 1.073 3.939 3.560 1.00 96.50 97 ILE A N 1
ATOM 750 C CA . ILE A 1 97 ? 0.186 3.173 4.432 1.00 96.50 97 ILE A CA 1
ATOM 751 C C . ILE A 1 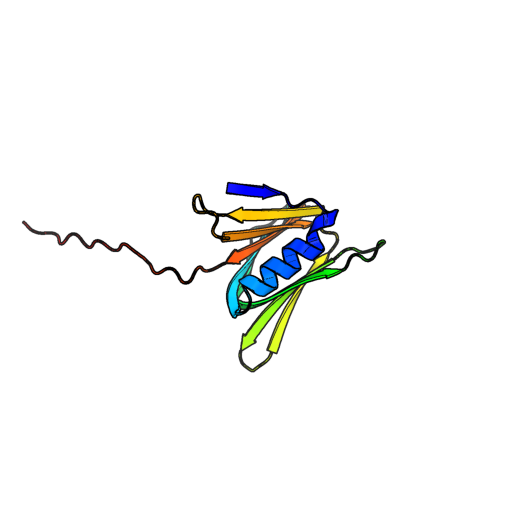97 ? 0.391 3.669 5.860 1.00 96.50 97 ILE A C 1
ATOM 753 O O . ILE A 1 97 ? 1.462 3.484 6.434 1.00 96.50 97 ILE A O 1
ATOM 757 N N . ALA A 1 98 ? -0.624 4.312 6.431 1.00 96.00 98 ALA A N 1
ATOM 758 C CA . ALA A 1 98 ? -0.606 4.729 7.829 1.00 96.00 98 ALA A CA 1
ATOM 759 C C . ALA A 1 98 ? -1.223 3.642 8.712 1.00 96.00 98 ALA A C 1
ATOM 761 O O . ALA A 1 98 ? -2.245 3.054 8.347 1.00 96.00 98 ALA A O 1
ATOM 762 N N . SER A 1 99 ? -0.635 3.423 9.883 1.00 94.31 99 SER A N 1
ATOM 763 C CA . SER A 1 99 ? -1.099 2.468 10.892 1.00 94.31 99 SER A CA 1
ATOM 764 C C . SER A 1 99 ? -1.700 3.168 12.106 1.00 94.31 99 SER A C 1
ATOM 766 O O . SER A 1 99 ? -1.460 4.350 12.352 1.00 94.31 99 SER A O 1
ATOM 768 N N . ALA A 1 100 ? -2.488 2.431 12.891 1.00 93.62 100 ALA A N 1
ATOM 769 C CA . ALA A 1 100 ? -3.107 2.930 14.122 1.00 93.62 100 ALA A CA 1
ATOM 770 C C . ALA A 1 100 ? -2.082 3.338 15.196 1.00 93.62 100 ALA A C 1
ATOM 772 O O . ALA A 1 100 ? -2.358 4.224 15.998 1.00 93.62 100 ALA A O 1
ATOM 773 N N . ASP A 1 101 ? -0.889 2.740 15.160 1.00 91.00 101 ASP A N 1
ATOM 774 C CA . ASP A 1 101 ? 0.269 3.097 15.990 1.00 91.00 101 ASP A CA 1
ATOM 775 C C . ASP A 1 101 ? 0.835 4.504 15.676 1.00 91.00 101 ASP A C 1
ATOM 777 O O . ASP A 1 101 ? 1.669 5.037 16.398 1.00 91.00 101 ASP A O 1
ATOM 781 N N . GLY A 1 102 ? 0.372 5.151 14.601 1.00 92.44 102 GLY A N 1
ATOM 782 C CA . GLY A 1 102 ? 0.867 6.456 14.148 1.00 92.44 102 GLY A CA 1
ATOM 783 C C . GLY A 1 102 ? 2.074 6.358 13.214 1.00 92.44 102 GLY A C 1
ATOM 784 O O . GLY A 1 102 ? 2.424 7.337 12.556 1.00 92.44 102 GLY A O 1
ATOM 785 N N . SER A 1 103 ? 2.666 5.171 13.095 1.00 94.62 103 SER A N 1
ATOM 786 C CA . SER A 1 103 ? 3.688 4.860 12.102 1.00 94.62 103 SER A CA 1
ATOM 787 C C . SER A 1 103 ? 3.121 4.904 10.674 1.00 94.62 103 SER A C 1
ATOM 789 O O . SER A 1 103 ? 1.982 4.504 10.424 1.00 94.62 103 SER A O 1
ATOM 791 N N . THR A 1 104 ? 3.918 5.383 9.717 1.00 96.38 104 THR A N 1
ATOM 792 C CA . THR A 1 104 ? 3.579 5.399 8.286 1.00 96.38 104 THR A CA 1
ATOM 793 C C . THR A 1 104 ? 4.642 4.670 7.477 1.00 96.38 104 THR A C 1
ATOM 795 O O . THR A 1 104 ? 5.808 5.048 7.480 1.00 96.38 104 THR A O 1
ATOM 798 N N . SER A 1 105 ? 4.233 3.643 6.746 1.00 96.38 105 SER A N 1
ATOM 799 C CA . SER A 1 105 ? 5.080 2.923 5.799 1.00 96.38 105 SER A CA 1
ATOM 800 C C . SER A 1 105 ? 4.952 3.545 4.412 1.00 96.38 105 SER A C 1
ATOM 802 O O . SER A 1 105 ? 3.841 3.711 3.914 1.00 96.38 105 SER A O 1
ATOM 804 N N . VAL A 1 106 ? 6.071 3.891 3.779 1.00 96.12 106 VAL A N 1
ATOM 805 C CA . VAL A 1 106 ? 6.106 4.521 2.453 1.00 96.12 106 VAL A CA 1
ATOM 806 C C . VAL A 1 106 ? 6.901 3.639 1.501 1.00 96.12 106 VAL A C 1
ATOM 808 O O . VAL A 1 106 ? 8.127 3.554 1.582 1.00 96.12 106 VAL A O 1
ATOM 811 N N . LEU A 1 107 ? 6.191 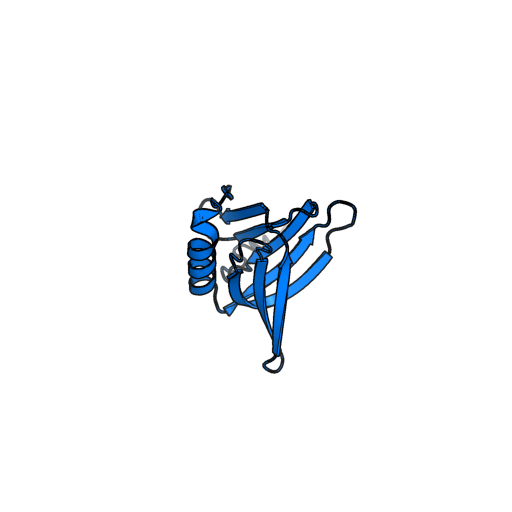2.988 0.586 1.00 95.56 107 LEU A N 1
ATOM 812 C CA . LEU A 1 107 ? 6.750 2.169 -0.479 1.00 95.56 107 LEU A CA 1
ATOM 813 C C . LEU A 1 107 ? 6.975 3.038 -1.718 1.00 95.56 107 LEU A C 1
ATOM 815 O O . LEU A 1 107 ? 6.030 3.425 -2.396 1.00 95.56 107 LEU A O 1
ATOM 819 N N . LYS A 1 108 ? 8.230 3.353 -2.018 1.00 94.06 108 LYS A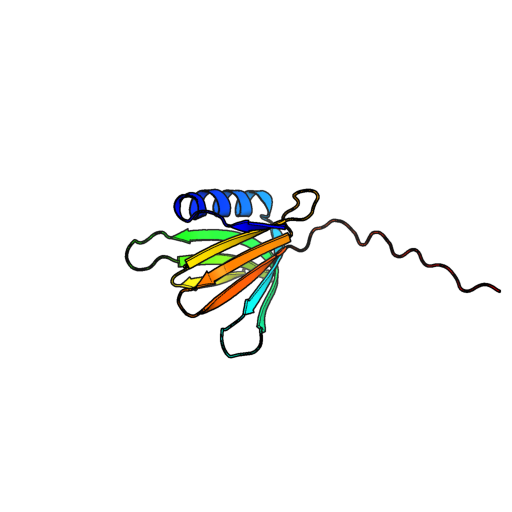 N 1
ATOM 820 C CA . LYS A 1 108 ? 8.629 4.177 -3.163 1.00 94.06 108 LYS A CA 1
ATOM 821 C C . LYS A 1 108 ? 8.954 3.297 -4.355 1.00 94.06 108 LYS A C 1
ATOM 823 O O . LYS A 1 108 ? 9.787 2.395 -4.237 1.00 94.06 108 LYS A O 1
ATOM 828 N N . LEU A 1 109 ? 8.350 3.600 -5.498 1.00 91.00 109 LEU A N 1
ATOM 829 C CA . LEU A 1 109 ? 8.682 2.973 -6.765 1.00 91.00 109 LEU A CA 1
ATOM 830 C C . LEU A 1 109 ? 9.863 3.701 -7.394 1.00 91.00 109 LEU A C 1
ATOM 832 O O . LEU A 1 109 ? 9.915 4.930 -7.446 1.00 91.00 109 LEU A O 1
ATOM 836 N N . ARG A 1 110 ? 10.825 2.934 -7.899 1.00 82.38 110 ARG A N 1
ATOM 837 C CA . ARG A 1 110 ? 11.853 3.459 -8.785 1.00 82.38 110 ARG A CA 1
ATOM 838 C C . ARG A 1 110 ? 11.375 3.254 -10.214 1.00 82.38 110 ARG A C 1
ATOM 840 O O . ARG A 1 110 ? 11.534 2.166 -10.766 1.00 82.38 110 ARG A O 1
ATOM 847 N N . SER A 1 111 ? 10.796 4.296 -10.805 1.00 60.00 111 SER A N 1
ATOM 848 C CA . SER A 1 111 ? 10.422 4.266 -12.216 1.00 60.00 111 SER A CA 1
ATOM 849 C C . SER A 1 111 ? 11.650 3.948 -13.082 1.00 60.00 111 SER A C 1
ATOM 851 O O . SER A 1 111 ? 12.723 4.511 -12.845 1.00 60.00 111 SER A O 1
ATOM 853 N N . PRO A 1 112 ? 11.528 3.067 -14.091 1.00 50.28 112 PRO A N 1
ATOM 854 C CA . PRO A 1 112 ? 12.602 2.792 -15.039 1.00 50.28 112 PRO A CA 1
ATOM 855 C C . PRO A 1 112 ? 12.799 3.922 -16.059 1.00 50.28 112 PRO A C 1
ATOM 857 O O . PRO A 1 112 ? 13.703 3.821 -16.888 1.00 50.28 112 PRO A O 1
ATOM 860 N N . VAL A 1 113 ? 11.989 4.991 -16.021 1.00 47.56 113 VAL A N 1
ATOM 861 C CA . VAL A 1 113 ? 12.225 6.153 -16.879 1.00 47.56 113 VAL A CA 1
ATOM 862 C C . VAL A 1 113 ? 13.553 6.798 -16.479 1.00 47.56 113 VAL A C 1
ATOM 864 O O . VAL A 1 113 ? 13.798 7.141 -15.320 1.00 47.56 113 VAL A O 1
ATOM 867 N N . ALA A 1 114 ? 14.446 6.818 -17.461 1.00 41.56 114 ALA A N 1
ATOM 868 C CA . ALA A 1 114 ? 15.838 7.207 -17.375 1.00 41.56 114 ALA A CA 1
ATOM 869 C C . ALA A 1 114 ? 16.017 8.613 -16.771 1.00 41.56 114 ALA A C 1
ATOM 871 O O . ALA A 1 114 ? 15.099 9.434 -16.817 1.00 41.56 114 ALA A O 1
ATOM 872 N N . PRO A 1 115 ? 17.209 8.924 -16.235 1.00 41.47 115 PRO A N 1
ATOM 873 C CA . PRO A 1 115 ? 17.582 10.297 -15.933 1.00 41.47 115 PRO A CA 1
ATOM 874 C C . PRO A 1 115 ? 17.703 11.099 -17.241 1.00 41.47 115 PRO A C 1
ATOM 876 O O . PRO A 1 115 ? 18.797 11.296 -17.753 1.00 41.47 115 PRO A O 1
ATOM 879 N N . ASP A 1 116 ? 16.593 11.582 -17.783 1.00 43.06 116 ASP A N 1
ATOM 880 C CA . ASP A 1 116 ? 16.585 12.701 -18.723 1.00 43.06 116 ASP A CA 1
ATOM 881 C C . ASP A 1 116 ? 16.373 13.954 -17.860 1.00 43.06 116 ASP A C 1
ATOM 883 O O . ASP A 1 116 ? 15.278 14.226 -17.382 1.00 43.06 116 ASP A O 1
ATOM 887 N N . THR A 1 117 ? 17.379 14.758 -17.521 1.00 45.38 117 THR A N 1
ATOM 888 C CA . THR A 1 117 ? 18.337 15.364 -18.444 1.00 45.38 117 THR A CA 1
ATOM 889 C C . THR A 1 117 ? 19.573 15.811 -17.655 1.00 45.38 117 THR A C 1
ATOM 891 O O . THR A 1 117 ? 19.524 16.790 -16.910 1.00 45.38 117 THR A O 1
ATOM 894 N N . VAL A 1 118 ? 20.703 15.123 -17.821 1.00 53.12 118 VAL A N 1
ATOM 895 C CA . VAL A 1 118 ? 22.015 15.769 -17.671 1.00 53.12 118 VAL A CA 1
ATOM 896 C C . VAL A 1 118 ? 22.306 16.517 -18.970 1.00 53.12 118 VAL A C 1
ATOM 898 O O . VAL A 1 118 ? 23.026 16.022 -19.830 1.00 53.12 118 VAL A O 1
ATOM 901 N N . ASP A 1 119 ? 21.737 17.713 -19.141 1.00 48.34 119 ASP A N 1
ATOM 902 C CA . ASP A 1 119 ? 22.293 18.648 -20.121 1.00 48.34 119 ASP A CA 1
ATOM 903 C C . ASP A 1 119 ? 23.537 19.246 -19.472 1.00 48.34 119 ASP A C 1
ATOM 905 O O . ASP A 1 119 ? 23.500 20.195 -18.684 1.00 48.34 119 ASP A O 1
ATOM 909 N N . GLY A 1 120 ? 24.654 18.563 -19.706 1.00 49.69 120 GLY A N 1
ATOM 910 C CA . GLY A 1 120 ? 25.964 19.115 -19.454 1.00 49.69 120 GLY A CA 1
ATOM 911 C C . GLY A 1 120 ? 26.162 20.301 -20.384 1.00 49.69 120 GLY A C 1
ATOM 912 O O . GLY A 1 120 ? 26.492 20.119 -21.551 1.00 49.69 120 GLY A O 1
ATOM 913 N N . LEU A 1 121 ? 26.020 21.513 -19.858 1.00 55.69 121 LEU A N 1
ATOM 914 C CA . LEU A 1 121 ? 26.587 22.694 -20.494 1.00 55.69 121 LEU A CA 1
ATOM 915 C C . LEU A 1 121 ? 28.092 22.725 -20.181 1.00 55.69 121 LEU A C 1
ATOM 917 O O . LEU A 1 121 ? 28.469 22.897 -19.017 1.00 55.69 121 LEU A O 1
ATOM 921 N N . PRO A 1 122 ? 28.982 22.538 -21.175 1.00 58.53 122 PRO A N 1
ATOM 922 C CA . PRO A 1 122 ? 30.409 22.697 -20.959 1.00 58.53 122 PRO A CA 1
ATOM 923 C C . PRO A 1 122 ? 30.727 24.158 -20.633 1.00 58.53 122 PRO A C 1
ATOM 925 O O . PRO A 1 122 ? 30.288 25.090 -21.309 1.00 58.53 122 PRO A O 1
ATOM 928 N N . HIS A 1 123 ? 31.552 24.346 -19.607 1.00 56.97 123 HIS A N 1
ATOM 929 C CA . HIS A 1 123 ? 32.244 25.602 -19.358 1.00 56.97 123 HIS A CA 1
ATOM 930 C C . HIS A 1 123 ? 33.092 25.938 -20.592 1.00 56.97 123 HIS A C 1
ATOM 932 O O . HIS A 1 123 ? 33.993 25.178 -20.948 1.00 56.97 123 HIS A O 1
ATOM 938 N N . GLY A 1 124 ? 32.817 27.068 -21.245 1.00 58.88 124 GLY A N 1
ATOM 939 C CA . GLY A 1 124 ? 33.591 27.488 -22.409 1.00 58.88 124 GLY A CA 1
ATOM 940 C C . GLY A 1 124 ? 33.343 28.926 -22.851 1.00 58.88 124 GLY A C 1
ATOM 941 O O . GLY A 1 124 ? 32.642 29.148 -23.832 1.00 58.88 124 GLY A O 1
ATOM 942 N N . ARG A 1 125 ? 33.937 29.898 -22.152 1.00 52.41 125 ARG A N 1
ATOM 943 C CA . ARG A 1 125 ? 35.095 30.698 -22.611 1.00 52.41 125 ARG A CA 1
ATOM 944 C C . ARG A 1 125 ? 35.280 31.936 -21.740 1.00 52.41 125 ARG A C 1
ATOM 946 O O . ARG A 1 125 ? 34.306 32.701 -21.595 1.00 52.41 125 ARG A O 1
#

Nearest PDB structures (foldseek):
  8v1k-assembly2_B  TM=4.746E-01  e=1.913E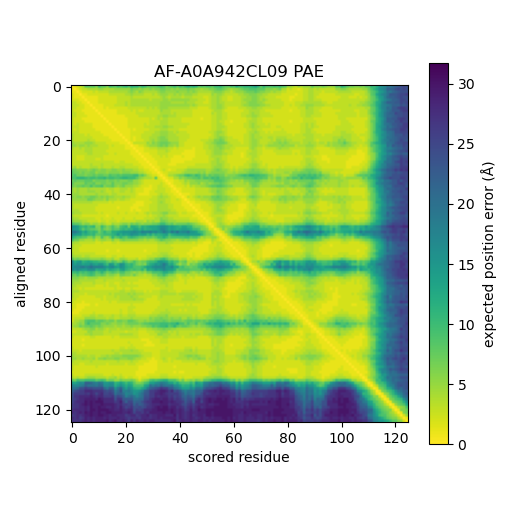-02  Francisella tularensis subsp. tularensis SCHU S4
  4ki3-assembly3_I  TM=4.487E-01  e=3.976E-02  Yersinia pestis biovar Medievalis str. Harbin 35
  7arm-assembly1_A  TM=3.931E-01  e=3.216E-01  Escherichia coli K-12
  2hx0-assembly1_A  TM=2.536E-01  e=1.073E-01  Salmonella enterica
  8sod-assembly1_B  TM=3.110E-01  e=6.345E-01  Sus scrofa

Radius of gyration: 16.64 Å; Cα contacts (8 Å, |Δi|>4): 258; chains: 1; bounding box: 48×47×40 Å

Secondary structure (DSSP, 8-state):
-EEEEPGGGHHHHHHHHHHHHTT-EEEEEEE-SSS--EEEEEEEEEEEEEEE--SSS-EEEEEEEETTTEEEEEEEESEEEEEEEE-TT--EEEEEEEETTS-EEEEEE------TT--------

Solvent-accessible surface area (backbone atoms only — not comparable to full-atom values): 7028 Å² total; per-residue (Å²): 89,76,45,77,51,56,80,92,44,45,56,60,53,31,47,53,49,21,68,75,44,49,64,37,36,28,27,34,35,39,35,44,74,89,55,77,69,45,72,79,47,70,74,27,30,28,64,34,36,48,60,49,77,49,89,89,64,32,34,35,41,41,30,27,44,43,79,94,87,39,73,47,72,48,77,41,64,45,62,72,45,42,32,44,29,23,47,98,86,69,45,80,41,31,43,36,38,32,26,75,85,54,30,31,42,37,39,35,51,54,70,86,74,69,88,83,77,82,78,78,76,78,91,82,132

Foldseek 3Di:
DKAWDPPVCVQVVQQVVQVVQAQFFKWKWKDAPPDDIDTPGGGFGWNGWHWDPPVVKTWIWTWTDDPPRDIDIDIAIAWDTWMFDADPVRHTAWIWTAHPNRMIMIMGTDDPPDPPDPPDDDDDD

pLDDT: mean 85.93, std 14.14, range [41.47, 96.5]